Protein AF-A0A7V2K6I5-F1 (afdb_monomer_lite)

pLDDT: mean 84.99, std 15.98, range [54.28, 98.0]

Structure (mmCIF, N/CA/C/O backbone):
data_AF-A0A7V2K6I5-F1
#
_entry.id   AF-A0A7V2K6I5-F1
#
loop_
_atom_site.group_PDB
_atom_site.id
_atom_site.type_symbol
_atom_site.label_atom_id
_atom_site.label_alt_id
_atom_site.label_comp_id
_atom_site.label_asym_id
_atom_site.label_entity_id
_atom_site.label_seq_id
_atom_site.pdbx_PDB_ins_code
_atom_site.Cartn_x
_atom_site.Cartn_y
_atom_site.Cartn_z
_atom_site.occupancy
_atom_site.B_iso_or_equiv
_atom_site.auth_seq_id
_atom_site.auth_comp_id
_atom_site.auth_asym_id
_atom_site.auth_atom_id
_atom_site.pdbx_PDB_model_num
ATOM 1 N N . MET A 1 1 ? -9.547 28.347 45.996 1.00 54.28 1 MET A N 1
ATOM 2 C CA . MET A 1 1 ? -9.167 28.412 44.568 1.00 54.28 1 MET A CA 1
ATOM 3 C C . MET A 1 1 ? -8.589 27.058 44.193 1.00 54.28 1 MET A C 1
ATOM 5 O O . MET A 1 1 ? -7.594 26.657 44.782 1.00 54.28 1 MET A O 1
ATOM 9 N N . ARG A 1 2 ? -9.299 26.278 43.370 1.00 58.59 2 ARG A N 1
ATOM 10 C CA . ARG A 1 2 ? -8.965 24.873 43.098 1.00 58.59 2 ARG A CA 1
ATOM 11 C C . ARG A 1 2 ? -8.016 24.839 41.902 1.00 58.59 2 ARG A C 1
ATOM 13 O O . ARG A 1 2 ? -8.453 25.096 40.786 1.00 58.59 2 ARG A O 1
ATOM 20 N N . TYR A 1 3 ? -6.734 24.579 42.149 1.00 57.59 3 TYR A N 1
ATOM 21 C CA . TYR A 1 3 ? -5.743 24.327 41.104 1.00 57.59 3 TYR A CA 1
ATOM 22 C C . TYR A 1 3 ? -6.121 23.033 40.383 1.00 57.59 3 TYR A C 1
ATOM 24 O O . TYR A 1 3 ? -5.755 21.940 40.804 1.00 57.59 3 TYR A O 1
ATOM 32 N N . VAL A 1 4 ? -6.924 23.146 39.332 1.00 56.16 4 VAL A N 1
ATOM 33 C CA . VAL A 1 4 ? -7.165 22.044 38.411 1.00 56.16 4 VAL A CA 1
ATOM 34 C C . VAL A 1 4 ? -6.284 22.290 37.197 1.00 56.16 4 VAL A C 1
ATOM 36 O O . VAL A 1 4 ? -6.472 23.255 36.469 1.00 56.16 4 VAL A O 1
ATOM 39 N N . SER A 1 5 ? -5.350 21.363 36.993 1.00 57.16 5 SER A N 1
ATOM 40 C CA . SER A 1 5 ? -4.839 20.982 35.678 1.00 57.16 5 SER A CA 1
ATOM 41 C C . SER A 1 5 ? -3.963 21.994 34.926 1.00 57.16 5 SER A C 1
ATOM 43 O O . SER A 1 5 ? -4.372 22.568 33.924 1.00 57.16 5 SER A O 1
ATOM 45 N N . PHE A 1 6 ? -2.691 22.086 35.323 1.00 55.81 6 PHE A N 1
ATOM 46 C CA . PHE A 1 6 ? -1.595 22.413 34.389 1.00 55.81 6 PHE A CA 1
ATOM 47 C C . PHE A 1 6 ? -0.729 21.184 34.036 1.00 55.81 6 PHE A C 1
ATOM 49 O O . PHE A 1 6 ? 0.058 21.226 33.097 1.00 55.81 6 PHE A O 1
ATOM 56 N N . LEU A 1 7 ? -0.913 20.057 34.739 1.00 56.50 7 LEU A N 1
ATOM 57 C CA . LEU A 1 7 ? -0.141 18.818 34.550 1.00 56.50 7 LEU A CA 1
ATOM 58 C C . LEU A 1 7 ? -0.699 17.896 33.443 1.00 56.50 7 LEU A C 1
ATOM 60 O O . LEU A 1 7 ? -0.099 16.875 33.133 1.00 56.50 7 LEU A O 1
ATOM 64 N N . PHE A 1 8 ? -1.844 18.227 32.838 1.00 56.00 8 PHE A N 1
ATOM 65 C CA . PHE A 1 8 ? -2.480 17.376 31.821 1.00 56.00 8 PHE A CA 1
ATOM 66 C C . PHE A 1 8 ? -1.936 17.626 30.401 1.00 56.00 8 PHE A C 1
ATOM 68 O O . PHE A 1 8 ? -1.920 16.726 29.567 1.00 56.00 8 PHE A O 1
ATOM 75 N N . LEU A 1 9 ? -1.414 18.828 30.134 1.00 58.44 9 LEU A N 1
ATOM 76 C CA . LEU A 1 9 ? -0.923 19.230 28.808 1.00 58.44 9 LEU A CA 1
ATOM 77 C C . LEU A 1 9 ? 0.459 18.658 28.444 1.00 58.44 9 LEU A C 1
ATOM 79 O O . LEU A 1 9 ? 0.784 18.590 27.264 1.00 58.44 9 LEU A O 1
ATOM 83 N N . PHE A 1 10 ? 1.248 18.201 29.421 1.00 60.03 10 PHE A N 1
ATOM 84 C CA . PHE A 1 10 ? 2.578 17.624 29.172 1.00 60.03 10 PHE A CA 1
ATOM 85 C C . PHE A 1 10 ? 2.566 16.109 28.906 1.00 60.03 10 PHE A C 1
ATOM 87 O O . PHE A 1 10 ? 3.518 15.594 28.328 1.00 60.03 10 PHE A O 1
ATOM 94 N N . PHE A 1 11 ? 1.498 15.396 29.282 1.00 59.50 11 PHE A N 1
ATOM 95 C CA . PHE A 1 11 ? 1.377 13.943 29.075 1.00 59.50 11 PHE A CA 1
ATOM 96 C C . PHE A 1 11 ? 0.531 13.553 27.857 1.00 59.50 11 PHE A C 1
ATOM 98 O O . PHE A 1 11 ? 0.633 12.428 27.377 1.00 59.50 11 PHE A O 1
ATOM 105 N N . LEU A 1 12 ? -0.266 14.477 27.314 1.00 63.19 12 LEU A N 1
ATOM 106 C CA . LEU A 1 12 ? -1.130 14.222 26.160 1.00 63.19 12 LEU A CA 1
ATOM 107 C C . LEU A 1 12 ? -0.405 13.683 24.898 1.00 63.19 12 LEU A C 1
ATOM 109 O O . LEU A 1 12 ? -0.955 12.774 24.277 1.00 63.19 12 LEU A O 1
ATOM 113 N N . PRO A 1 13 ? 0.811 14.138 24.512 1.00 62.19 13 PRO A N 1
ATOM 114 C CA . PRO A 1 13 ? 1.481 13.605 23.321 1.00 62.19 13 PRO A CA 1
ATOM 115 C C . PRO A 1 13 ? 2.015 12.174 23.493 1.00 62.19 13 PRO A C 1
ATOM 117 O O . PRO A 1 13 ? 2.298 11.524 22.495 1.00 62.19 13 PRO A O 1
ATOM 120 N N . PHE A 1 14 ? 2.118 11.653 24.723 1.00 60.41 14 PHE A N 1
ATOM 121 C CA . PHE A 1 14 ? 2.567 10.277 24.976 1.00 60.41 14 PHE A CA 1
ATOM 122 C C . PHE A 1 14 ? 1.489 9.219 24.714 1.00 60.41 14 PHE A C 1
ATOM 124 O O . PHE A 1 14 ? 1.805 8.039 24.651 1.00 60.41 14 PHE A O 1
ATOM 131 N N . LEU A 1 15 ? 0.215 9.595 24.581 1.00 65.88 15 LEU A N 1
ATOM 132 C CA . LEU A 1 15 ? -0.859 8.624 24.340 1.00 65.88 15 LEU A CA 1
ATOM 133 C C . LEU A 1 15 ? -0.996 8.264 22.854 1.00 65.88 15 LEU A C 1
ATOM 135 O O . LEU A 1 15 ? -1.422 7.158 22.525 1.00 65.88 15 LEU A O 1
ATOM 139 N N . LEU A 1 16 ? -0.593 9.168 21.958 1.00 67.62 16 LEU A N 1
ATOM 140 C CA . LEU A 1 16 ? -0.549 8.924 20.520 1.00 67.62 16 LEU A CA 1
ATOM 141 C C . LEU A 1 16 ? 0.816 8.332 20.165 1.00 67.62 16 LEU A C 1
ATOM 143 O O . LEU A 1 16 ? 1.794 9.058 20.022 1.00 67.62 16 LEU A O 1
ATOM 147 N N . HIS A 1 17 ? 0.884 7.012 20.018 1.00 74.25 17 HIS A N 1
ATOM 148 C CA . HIS A 1 17 ? 2.059 6.335 19.474 1.00 74.25 17 HIS A CA 1
ATOM 149 C C . HIS A 1 17 ? 1.854 6.153 17.966 1.00 74.25 17 HIS A C 1
ATOM 151 O O . HIS A 1 17 ? 1.197 5.187 17.569 1.00 74.25 17 HIS A O 1
ATOM 157 N N . PRO A 1 18 ? 2.346 7.068 17.107 1.00 79.31 18 PRO A N 1
ATOM 158 C CA . PRO A 1 18 ? 2.243 6.872 15.670 1.00 79.31 18 PRO A CA 1
ATOM 159 C C . PRO A 1 18 ? 2.999 5.598 15.296 1.00 79.31 18 PRO A C 1
ATOM 161 O O . PRO A 1 18 ? 4.173 5.433 15.632 1.00 79.31 18 PRO A O 1
ATOM 164 N N . LYS A 1 19 ? 2.321 4.686 14.602 1.00 87.06 19 LYS A N 1
ATOM 165 C CA . LYS A 1 19 ? 2.958 3.482 14.083 1.00 87.06 19 LYS A CA 1
ATOM 166 C C . LYS A 1 19 ? 3.544 3.788 12.713 1.00 87.06 19 LYS A C 1
ATOM 168 O O . LYS A 1 19 ? 2.826 4.194 11.805 1.00 87.06 19 LYS A O 1
ATOM 173 N N . ILE A 1 20 ? 4.854 3.606 12.587 1.00 88.38 20 ILE A N 1
ATOM 174 C CA . ILE A 1 20 ? 5.576 3.754 11.324 1.00 88.38 20 ILE A CA 1
ATOM 175 C C . ILE A 1 20 ? 5.698 2.368 10.693 1.00 88.38 20 ILE A C 1
ATOM 177 O O . ILE A 1 20 ? 6.132 1.426 11.353 1.00 88.38 20 ILE A O 1
ATOM 181 N N . LEU A 1 21 ? 5.317 2.255 9.423 1.00 91.44 21 LEU A N 1
ATOM 182 C CA . LEU A 1 21 ? 5.418 1.037 8.621 1.00 91.44 21 LEU A CA 1
ATOM 183 C C . LEU A 1 21 ? 6.491 1.242 7.545 1.00 91.44 21 LEU A C 1
ATOM 185 O O . LEU A 1 21 ? 6.504 2.283 6.887 1.00 91.44 21 LEU A O 1
ATOM 189 N N . THR A 1 22 ? 7.406 0.284 7.389 1.00 90.75 22 THR A N 1
ATOM 190 C CA . THR A 1 22 ? 8.631 0.459 6.583 1.00 90.75 22 THR A CA 1
ATOM 191 C C . THR A 1 22 ? 8.687 -0.381 5.312 1.00 90.75 22 THR A C 1
ATOM 193 O O . THR A 1 22 ? 9.509 -0.101 4.444 1.00 90.75 22 THR A O 1
ATOM 196 N N . ASP A 1 23 ? 7.815 -1.375 5.159 1.00 91.38 23 ASP A N 1
ATOM 197 C CA . ASP A 1 23 ? 7.972 -2.428 4.145 1.00 91.38 23 ASP A CA 1
ATOM 198 C C . ASP A 1 23 ? 7.309 -2.088 2.797 1.00 91.38 23 ASP A C 1
ATOM 200 O O . ASP A 1 23 ? 6.773 -2.947 2.098 1.00 91.38 23 ASP A O 1
ATOM 204 N N . PHE A 1 24 ? 7.363 -0.812 2.411 1.00 95.25 24 PHE A N 1
ATOM 205 C CA . PHE A 1 24 ? 6.833 -0.310 1.142 1.00 95.25 24 PHE A CA 1
ATOM 206 C C . PHE A 1 24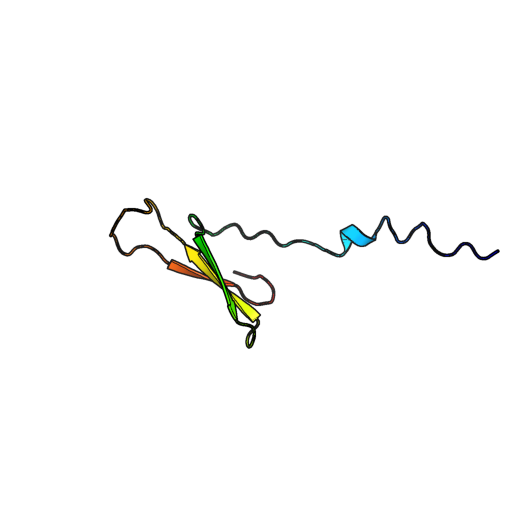 ? 7.925 -0.161 0.077 1.00 95.25 24 PHE A C 1
ATOM 208 O O . PHE A 1 24 ? 9.112 0.007 0.372 1.00 95.25 24 PHE A O 1
ATOM 215 N N . LYS A 1 25 ? 7.515 -0.178 -1.194 1.00 96.81 25 LYS A N 1
ATOM 216 C CA . LYS A 1 25 ? 8.379 0.108 -2.348 1.00 96.81 25 LYS A CA 1
ATOM 217 C C . LYS A 1 25 ? 7.803 1.288 -3.112 1.00 96.81 25 LYS A C 1
ATOM 219 O O . LYS A 1 25 ? 6.817 1.116 -3.813 1.00 96.81 25 LYS A O 1
ATOM 224 N N . ASN A 1 26 ? 8.414 2.466 -2.948 1.00 96.00 26 ASN A N 1
ATOM 225 C CA . ASN A 1 26 ? 7.978 3.723 -3.573 1.00 96.00 26 ASN A CA 1
ATOM 226 C C . ASN A 1 26 ? 6.440 3.867 -3.550 1.00 96.00 26 ASN A C 1
ATOM 228 O O . ASN A 1 26 ? 5.808 3.738 -4.602 1.00 96.00 26 ASN A O 1
ATOM 232 N N . PRO A 1 27 ? 5.835 4.028 -2.358 1.00 96.69 27 PRO A N 1
ATOM 233 C CA . PRO A 1 27 ? 4.384 4.094 -2.236 1.00 96.69 27 PRO A CA 1
ATOM 234 C C . PRO A 1 27 ? 3.845 5.286 -3.034 1.00 96.69 2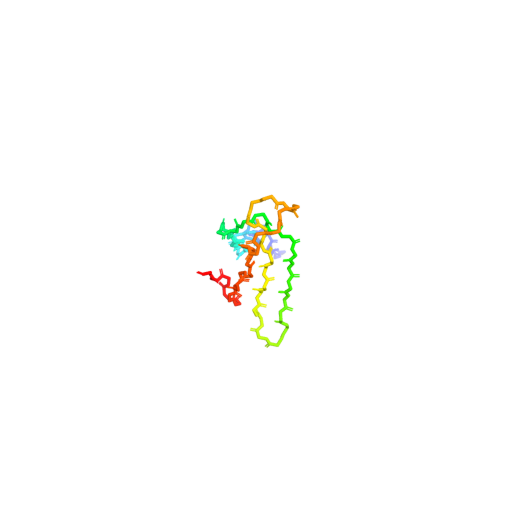7 PRO A C 1
ATOM 236 O O . PRO A 1 27 ? 4.401 6.381 -2.948 1.00 96.69 27 PRO A O 1
ATOM 239 N N . ASP A 1 28 ? 2.778 5.063 -3.799 1.00 96.06 28 ASP A N 1
ATOM 240 C CA . ASP A 1 28 ? 2.240 6.057 -4.738 1.00 96.06 28 ASP A CA 1
ATOM 241 C C . ASP A 1 28 ? 0.845 6.546 -4.324 1.00 96.06 28 ASP A C 1
ATOM 243 O O . ASP A 1 28 ? 0.630 7.739 -4.123 1.00 96.06 28 ASP A O 1
ATOM 247 N N . SER A 1 29 ? -0.101 5.626 -4.114 1.00 96.94 29 SER A N 1
ATOM 248 C CA . SER A 1 29 ? -1.486 5.943 -3.744 1.00 96.94 29 SER A CA 1
ATOM 249 C C . SER A 1 29 ? -1.959 5.136 -2.534 1.00 96.94 29 SER A C 1
ATOM 251 O O . SER A 1 29 ? -1.492 4.023 -2.286 1.00 96.94 29 SER A O 1
ATOM 253 N N . VAL A 1 30 ? -2.923 5.694 -1.793 1.00 97.56 30 VAL A N 1
ATOM 254 C CA . VAL A 1 30 ? -3.529 5.081 -0.601 1.00 97.56 30 VAL A CA 1
ATOM 255 C C . VAL A 1 30 ? -5.050 5.104 -0.718 1.00 97.56 30 VAL A C 1
ATOM 257 O O . VAL A 1 30 ? -5.630 6.129 -1.072 1.00 97.56 30 VAL A O 1
ATOM 260 N N . LEU A 1 31 ? -5.690 3.986 -0.378 1.00 98.00 31 LEU A N 1
ATOM 261 C CA . LEU A 1 31 ? -7.139 3.856 -0.247 1.00 98.00 31 LEU A CA 1
ATOM 262 C C . LEU A 1 31 ? -7.471 3.269 1.126 1.00 98.00 31 LEU A C 1
ATOM 264 O O . LEU A 1 31 ? -6.876 2.273 1.534 1.00 98.0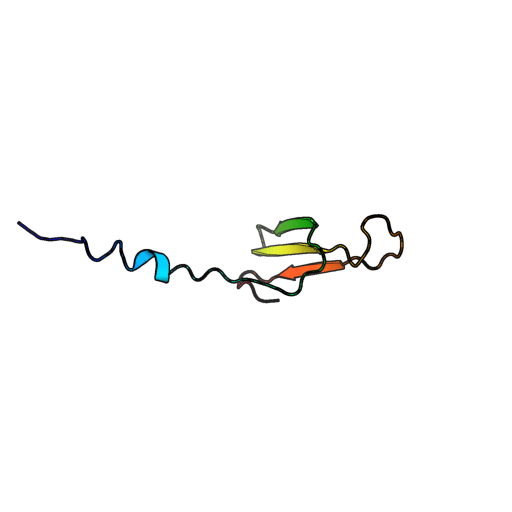0 31 LEU A O 1
ATOM 268 N N . VAL A 1 32 ? -8.440 3.864 1.815 1.00 97.12 32 VAL A N 1
ATOM 269 C CA . VAL A 1 32 ? -9.004 3.321 3.054 1.00 97.12 32 VAL A CA 1
ATOM 270 C C . VAL A 1 32 ? -10.378 2.755 2.731 1.00 97.12 32 VAL A C 1
ATOM 272 O O . VAL A 1 32 ? -11.208 3.447 2.144 1.00 97.12 32 VAL A O 1
ATOM 275 N N . ASP A 1 33 ? -10.604 1.499 3.094 1.00 97.69 33 ASP A N 1
ATOM 276 C CA . ASP A 1 33 ? -11.933 0.903 3.084 1.00 97.69 33 ASP A CA 1
ATOM 277 C C . ASP A 1 33 ? -12.644 1.275 4.390 1.00 97.69 33 ASP A C 1
ATOM 279 O O . ASP A 1 33 ? -12.241 0.842 5.469 1.00 97.69 33 ASP A O 1
ATOM 283 N N . GLU A 1 34 ? -13.684 2.103 4.305 1.00 96.88 34 GLU A N 1
ATOM 284 C CA . GLU A 1 34 ? -14.425 2.568 5.482 1.00 96.88 34 GLU A CA 1
ATOM 285 C C . GLU A 1 34 ? -15.290 1.478 6.132 1.00 96.88 34 GLU A C 1
ATOM 287 O O . GLU A 1 34 ? -15.610 1.589 7.315 1.00 96.88 34 GLU A O 1
ATOM 292 N N . GLU A 1 35 ? -15.657 0.422 5.401 1.00 97.38 35 GLU A N 1
ATOM 293 C CA . GLU A 1 35 ? -16.475 -0.666 5.946 1.00 97.38 35 GLU A CA 1
ATOM 294 C C . GLU A 1 35 ? -15.635 -1.593 6.828 1.00 97.38 35 GLU A C 1
ATOM 296 O O . GLU A 1 35 ? -16.051 -1.985 7.921 1.00 97.38 35 GLU A O 1
ATOM 301 N N . THR A 1 36 ? -14.432 -1.934 6.365 1.00 96.94 36 THR A N 1
ATOM 302 C CA . THR A 1 36 ? -13.563 -2.913 7.034 1.00 96.94 36 THR A CA 1
ATOM 303 C C . THR A 1 36 ? -12.421 -2.285 7.831 1.00 96.94 36 THR A C 1
ATOM 305 O O . THR A 1 36 ? -11.830 -2.945 8.687 1.00 96.94 36 THR A O 1
ATOM 308 N N . GLY A 1 37 ? -12.083 -1.025 7.550 1.00 95.94 37 GLY A N 1
ATOM 309 C CA . GLY A 1 37 ? -10.923 -0.326 8.098 1.00 95.94 37 GLY A CA 1
ATOM 310 C C . GLY A 1 37 ? -9.581 -0.766 7.503 1.00 95.94 37 GLY A C 1
ATOM 311 O O . GLY A 1 37 ? -8.538 -0.335 7.997 1.00 95.94 37 GLY A O 1
ATOM 312 N N . TYR A 1 38 ? -9.568 -1.641 6.489 1.00 96.88 38 TYR A N 1
ATOM 313 C CA . TYR A 1 38 ? -8.332 -1.999 5.795 1.00 96.88 38 TYR A CA 1
ATOM 314 C C . TYR A 1 38 ? -7.782 -0.803 5.016 1.00 96.88 38 TYR A C 1
ATOM 316 O O . TYR A 1 38 ? -8.522 -0.011 4.429 1.00 96.88 38 TYR A O 1
ATOM 324 N N . ILE A 1 39 ? -6.455 -0.710 4.964 1.00 96.62 39 ILE A N 1
ATOM 325 C CA . ILE A 1 39 ? -5.749 0.293 4.169 1.00 96.62 39 ILE A CA 1
ATOM 326 C C . ILE A 1 39 ? -5.005 -0.428 3.051 1.00 96.62 39 ILE A C 1
ATOM 328 O O . ILE A 1 39 ? -4.288 -1.401 3.291 1.00 96.62 39 ILE A O 1
ATOM 332 N N . TYR A 1 40 ? -5.163 0.061 1.829 1.00 97.56 40 TYR A N 1
ATOM 333 C CA . TYR A 1 40 ? -4.503 -0.450 0.638 1.00 97.56 40 TYR A CA 1
ATOM 334 C C . TYR A 1 40 ? -3.525 0.596 0.115 1.00 97.56 40 TYR A C 1
ATOM 336 O O . TYR A 1 40 ? -3.891 1.757 -0.063 1.00 97.56 40 TYR A O 1
ATOM 344 N N . VAL A 1 41 ? -2.283 0.186 -0.136 1.00 97.81 41 VAL A N 1
ATOM 345 C CA . VAL A 1 41 ? -1.219 1.067 -0.641 1.00 97.81 41 VAL A CA 1
ATOM 346 C C . VAL A 1 41 ? -0.672 0.493 -1.938 1.00 97.81 41 VAL A C 1
ATOM 348 O O . VAL A 1 41 ? -0.255 -0.668 -1.963 1.00 97.81 41 VAL A O 1
ATOM 351 N N . SER A 1 42 ? -0.668 1.285 -3.010 1.00 97.81 42 SER A N 1
ATOM 352 C CA . SER A 1 42 ? -0.002 0.907 -4.257 1.00 97.81 42 SER A CA 1
ATOM 353 C C . SER A 1 42 ? 1.501 1.159 -4.165 1.00 97.81 42 SER A C 1
ATOM 355 O O . SER A 1 42 ? 1.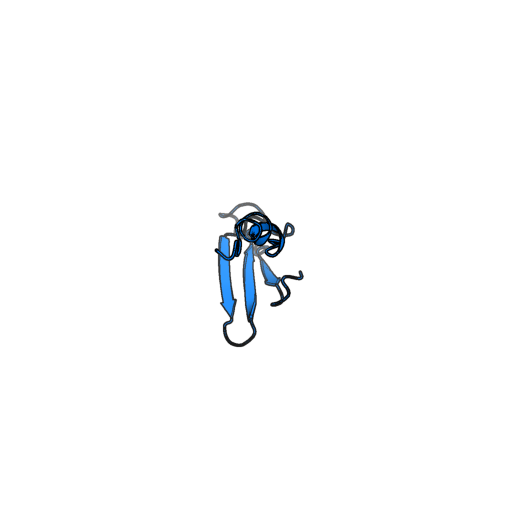944 2.201 -3.681 1.00 97.81 42 SER A O 1
ATOM 357 N N . ASN A 1 43 ? 2.288 0.191 -4.634 1.00 98.00 43 ASN A N 1
ATOM 358 C CA . ASN A 1 43 ? 3.745 0.231 -4.601 1.00 98.00 43 ASN A CA 1
ATOM 359 C C . ASN A 1 43 ? 4.318 0.098 -6.011 1.00 98.00 43 ASN A C 1
ATOM 361 O O . ASN A 1 43 ? 3.959 -0.822 -6.755 1.00 98.00 43 ASN A O 1
ATOM 365 N N . ILE A 1 44 ? 5.265 0.975 -6.340 1.00 97.75 44 ILE A N 1
ATOM 366 C CA . ILE A 1 44 ? 6.058 0.898 -7.567 1.00 97.75 44 ILE A CA 1
ATOM 367 C C . ILE A 1 44 ? 7.362 0.161 -7.256 1.00 97.75 44 ILE A C 1
ATOM 369 O O . ILE A 1 44 ? 8.237 0.658 -6.541 1.00 97.75 44 ILE A O 1
ATOM 373 N N . ASN A 1 45 ? 7.525 -1.030 -7.826 1.00 96.62 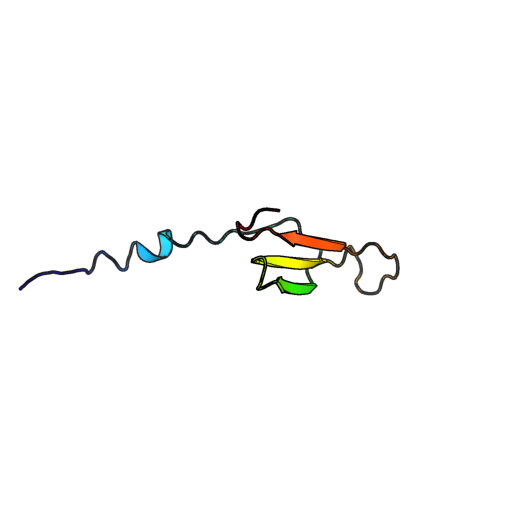45 ASN A N 1
ATOM 374 C CA . ASN A 1 45 ? 8.706 -1.851 -7.597 1.00 96.62 45 ASN A CA 1
ATOM 375 C C . ASN A 1 45 ? 9.786 -1.590 -8.662 1.00 96.62 45 ASN A C 1
ATOM 377 O O . ASN A 1 45 ? 9.910 -2.294 -9.656 1.00 9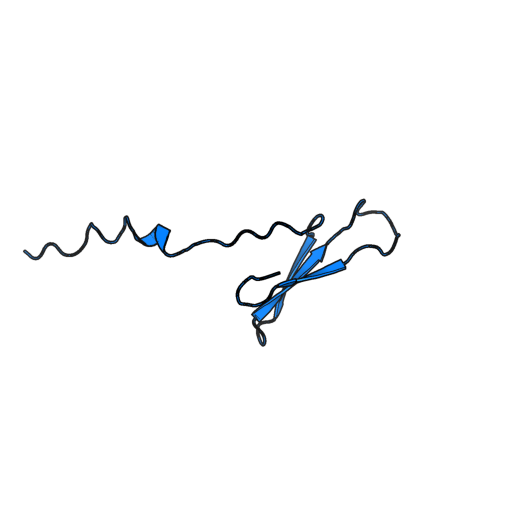6.62 45 ASN A O 1
ATOM 381 N N . GLY A 1 46 ? 10.597 -0.554 -8.440 1.00 94.19 46 GLY A N 1
ATOM 382 C CA . GLY A 1 46 ? 11.673 -0.167 -9.355 1.00 94.19 46 GLY A CA 1
ATOM 383 C C . GLY A 1 46 ? 11.356 1.120 -10.112 1.00 94.19 46 GLY A C 1
ATOM 384 O O . GLY A 1 46 ? 11.015 2.129 -9.495 1.00 94.19 46 GLY A O 1
ATOM 385 N N . SER A 1 47 ? 11.543 1.113 -11.435 1.00 94.88 47 SER A N 1
ATOM 386 C CA . SER A 1 47 ? 11.359 2.306 -12.269 1.00 94.88 47 SER A CA 1
ATOM 387 C C . SER A 1 47 ? 9.873 2.561 -12.564 1.00 94.88 47 SER A C 1
ATOM 389 O O . SER A 1 47 ? 9.209 1.660 -13.068 1.00 94.88 47 SER A O 1
ATOM 391 N N . PRO A 1 48 ? 9.348 3.785 -12.364 1.00 91.94 48 PRO A N 1
ATOM 392 C CA . PRO A 1 48 ? 7.931 4.105 -12.584 1.00 91.94 48 PRO A CA 1
ATOM 393 C C . PRO A 1 48 ? 7.496 4.078 -14.057 1.00 91.94 48 PRO A C 1
ATOM 395 O O . PRO A 1 48 ? 6.306 4.114 -14.352 1.00 91.94 48 PRO A O 1
ATOM 398 N N . VAL A 1 49 ? 8.447 4.033 -14.994 1.00 94.25 49 VAL A N 1
ATOM 399 C CA . VAL A 1 49 ? 8.175 3.921 -16.439 1.00 94.25 49 VAL A CA 1
ATOM 400 C C . VAL A 1 49 ? 8.425 2.513 -16.981 1.00 94.25 49 VAL A C 1
ATOM 402 O O . VAL A 1 49 ? 8.198 2.270 -18.169 1.00 94.25 49 VAL A O 1
ATOM 405 N N . ALA A 1 50 ? 8.920 1.594 -16.145 1.00 95.56 50 ALA A N 1
ATOM 406 C CA . ALA A 1 50 ? 9.059 0.200 -16.535 1.00 95.56 50 ALA A CA 1
ATOM 407 C C . ALA A 1 50 ? 7.673 -0.441 -16.696 1.00 95.56 50 ALA A C 1
ATOM 409 O O . ALA A 1 50 ? 6.728 -0.126 -15.978 1.00 95.56 50 ALA A O 1
ATOM 410 N N . ARG A 1 51 ? 7.559 -1.330 -17.685 1.00 94.25 51 ARG A N 1
ATOM 411 C CA . ARG A 1 51 ? 6.370 -2.151 -17.947 1.00 94.25 51 ARG A CA 1
ATOM 412 C C . ARG A 1 51 ? 6.742 -3.615 -17.770 1.00 94.25 51 ARG A C 1
ATOM 414 O O . ARG A 1 51 ? 6.853 -4.356 -18.742 1.00 94.25 51 ARG A O 1
ATOM 421 N N . ASP A 1 52 ? 7.063 -3.966 -16.538 1.00 96.25 52 ASP A N 1
ATOM 422 C CA . ASP A 1 52 ? 7.541 -5.284 -16.119 1.00 96.25 52 ASP A CA 1
ATOM 423 C C . ASP A 1 52 ? 6.559 -5.991 -15.169 1.00 96.25 52 ASP A C 1
ATOM 425 O O . ASP A 1 52 ? 6.872 -7.063 -14.655 1.00 96.25 52 ASP A O 1
ATOM 429 N N . ASP A 1 53 ? 5.376 -5.399 -14.962 1.00 95.19 53 ASP A N 1
ATOM 430 C CA . ASP A 1 53 ? 4.240 -5.947 -14.212 1.00 95.19 53 ASP A CA 1
ATOM 431 C C . ASP A 1 53 ? 4.579 -6.402 -12.780 1.00 95.19 53 ASP A C 1
ATOM 433 O O . ASP A 1 53 ? 3.924 -7.274 -12.211 1.00 95.19 53 ASP A O 1
ATOM 437 N N . ASN A 1 54 ? 5.605 -5.802 -12.171 1.00 96.62 54 ASN A N 1
ATOM 438 C CA . ASN A 1 54 ? 6.133 -6.217 -10.870 1.00 96.62 54 ASN A CA 1
ATOM 439 C C . ASN A 1 54 ? 5.637 -5.365 -9.679 1.00 96.62 54 ASN A C 1
ATOM 441 O O . ASN A 1 54 ? 6.110 -5.547 -8.550 1.00 96.62 54 ASN A O 1
ATOM 445 N N . GLY A 1 55 ? 4.734 -4.411 -9.933 1.00 96.38 55 GLY A N 1
ATOM 446 C CA . GLY A 1 55 ? 4.080 -3.600 -8.907 1.00 96.38 55 GLY A CA 1
ATOM 447 C C . GLY A 1 55 ? 3.130 -4.431 -8.043 1.00 96.38 55 GLY A C 1
ATOM 448 O O . GLY A 1 55 ? 2.665 -5.496 -8.449 1.00 96.38 55 GLY A O 1
ATOM 449 N N . PHE A 1 56 ? 2.832 -3.956 -6.834 1.00 97.56 56 PHE A N 1
ATOM 450 C CA . PHE A 1 56 ? 1.980 -4.694 -5.896 1.00 97.56 56 PHE A CA 1
ATOM 451 C C . PHE A 1 56 ? 1.168 -3.776 -4.978 1.00 97.56 56 PHE A C 1
ATOM 453 O O . PHE A 1 56 ? 1.506 -2.610 -4.766 1.00 97.56 56 PHE A O 1
ATOM 460 N N . ILE A 1 57 ? 0.093 -4.327 -4.411 1.00 97.38 57 ILE A N 1
ATOM 461 C CA . ILE A 1 57 ? -0.739 -3.656 -3.409 1.00 97.38 57 ILE A CA 1
ATOM 462 C C . ILE A 1 57 ? -0.435 -4.249 -2.033 1.00 97.38 57 ILE A C 1
ATOM 464 O O . ILE A 1 57 ? -0.606 -5.450 -1.824 1.00 97.38 57 ILE A O 1
ATOM 468 N N . SER A 1 58 ? -0.019 -3.407 -1.090 1.00 96.94 58 SER A N 1
ATOM 469 C CA . SER A 1 58 ? 0.064 -3.783 0.325 1.00 96.94 58 SER A CA 1
ATOM 470 C C . SER A 1 58 ? -1.307 -3.622 0.972 1.00 96.94 58 SER A C 1
ATOM 472 O O . SER A 1 58 ? -1.971 -2.612 0.742 1.00 96.94 58 SER A O 1
ATOM 474 N N . ARG A 1 59 ? -1.712 -4.580 1.812 1.00 96.06 59 ARG A N 1
ATOM 475 C CA . ARG A 1 59 ? -2.910 -4.480 2.655 1.00 96.06 59 ARG A CA 1
ATOM 476 C C . ARG A 1 59 ? -2.486 -4.401 4.114 1.00 96.06 59 ARG A C 1
ATOM 478 O O . ARG A 1 59 ? -1.815 -5.306 4.593 1.00 96.06 59 ARG A O 1
ATOM 485 N N . ILE A 1 60 ? -2.916 -3.354 4.803 1.00 95.75 60 ILE A N 1
ATOM 486 C CA . ILE A 1 60 ? -2.642 -3.116 6.220 1.00 95.75 60 ILE A CA 1
ATOM 487 C C . ILE A 1 60 ? -3.946 -3.282 6.988 1.00 95.75 60 ILE A C 1
ATOM 489 O O . ILE A 1 60 ? -4.971 -2.713 6.602 1.00 95.75 60 ILE A O 1
ATOM 493 N N . SER A 1 61 ? -3.920 -4.070 8.057 1.00 94.00 61 SER A N 1
ATOM 494 C CA . SER A 1 61 ? -5.079 -4.254 8.929 1.00 94.00 61 SER A CA 1
ATOM 495 C C . SER A 1 61 ? -5.388 -2.996 9.756 1.00 94.00 61 SER A C 1
ATOM 497 O O . SER A 1 61 ? -4.507 -2.158 9.949 1.00 94.00 61 SER A O 1
ATOM 499 N N . PRO A 1 62 ? -6.622 -2.836 10.272 1.00 91.38 62 PRO A N 1
ATOM 500 C CA . PRO A 1 62 ? -7.017 -1.647 11.042 1.00 91.38 62 PRO A CA 1
ATOM 501 C C . PRO A 1 62 ? -6.174 -1.400 12.306 1.00 91.38 62 PRO A C 1
ATOM 503 O O . PRO A 1 62 ? -6.052 -0.272 12.775 1.00 91.38 62 PRO A O 1
ATOM 506 N N . ASP A 1 63 ? -5.558 -2.449 12.855 1.00 89.31 63 ASP A N 1
ATOM 507 C CA . ASP A 1 63 ? -4.587 -2.388 13.958 1.00 89.31 63 ASP A CA 1
ATOM 508 C C . ASP A 1 63 ? -3.161 -2.012 13.494 1.00 89.31 63 ASP A C 1
ATOM 510 O O . ASP A 1 63 ? -2.180 -2.099 14.246 1.00 89.31 63 ASP A O 1
ATOM 514 N N . LEU A 1 64 ? -3.053 -1.572 12.240 1.00 83.00 64 LEU A N 1
ATOM 515 C CA . LEU A 1 64 ? -1.853 -1.111 11.564 1.00 83.00 64 LEU A CA 1
ATOM 516 C C . LEU A 1 64 ? -0.750 -2.173 11.522 1.00 83.00 64 LEU A C 1
ATOM 518 O O . LEU A 1 64 ? 0.428 -1.838 11.602 1.00 83.00 64 LEU A O 1
ATOM 522 N N . GLN A 1 65 ? -1.086 -3.462 11.488 1.00 71.94 65 GLN A N 1
ATOM 523 C CA . GLN A 1 65 ? -0.120 -4.543 11.268 1.00 71.94 65 GLN A CA 1
ATOM 524 C C . GLN A 1 65 ? -0.011 -4.853 9.767 1.00 71.94 65 GLN A C 1
ATOM 526 O O . GLN A 1 65 ? -0.979 -4.708 9.017 1.00 71.94 65 GLN A O 1
ATOM 531 N N . THR A 1 66 ? 1.196 -5.213 9.333 1.00 60.06 66 THR A N 1
ATOM 532 C CA . THR A 1 66 ? 1.526 -5.627 7.959 1.00 60.06 66 THR A CA 1
ATOM 533 C C . THR A 1 66 ? 1.941 -7.081 7.937 1.00 60.06 66 THR A C 1
ATOM 535 O O . THR A 1 66 ? 2.627 -7.490 8.901 1.00 60.06 66 THR A O 1
#

Radius of gyration: 19.49 Å; chains: 1; bounding box: 28×35×62 Å

Sequence (66 aa):
MRYVSFLFLFFLPFLLHPKILTDFKNPDSVLVDEETGYIYVSNINGSPVARDDNGFISRISPDLQT

Foldseek 3Di:
DDPPDPPPVVCVVVVDDDDDDDPAACWDDWDADPVQRKIKTKGDHPDPPDPPPPIDIDIAHNVRHD

Secondary structure (DSSP, 8-state):
-----SSSTTTGGGT--PPP----SSEEEEEE-TTT--EEEEE--S-TT--SS--EEEEE-TT---